Protein AF-A0A3A8UEH6-F1 (afdb_monomer_lite)

Radius of gyration: 12.11 Å; chains: 1; bounding box: 39×19×27 Å

pLDDT: mean 93.89, std 6.81, range [50.41, 98.0]

Foldseek 3Di:
DFLVCVCPPDPPVDDSVVSVVVLVVCVVVVQKDWDDDDVPTIDIDGDPVVVVVVVVVVVVD

Sequen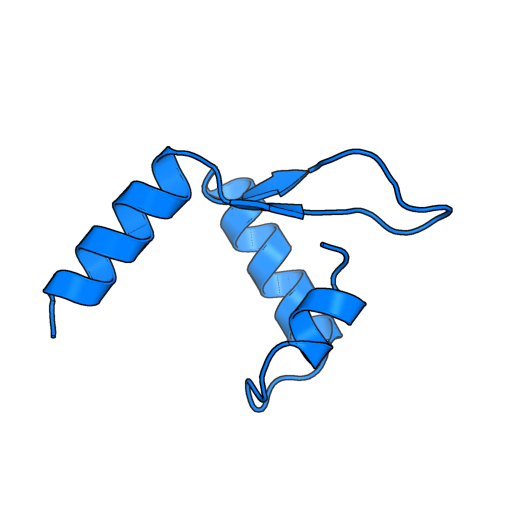ce (61 aa):
MTVKEIAASEDFGLKENTIFKKIKDFEKSGYIGRGLKEGRADTYFITPEGCECLEKERGKK

Structure (mmCIF, N/CA/C/O backbone):
data_AF-A0A3A8UEH6-F1
#
_entry.id   AF-A0A3A8UEH6-F1
#
loop_
_atom_site.group_PDB
_atom_site.id
_atom_site.type_symbol
_atom_site.l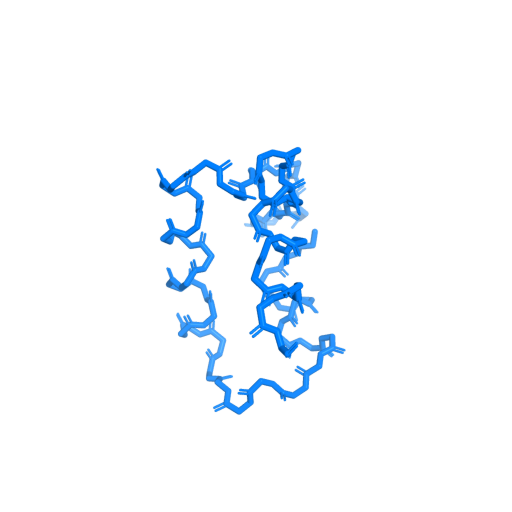abel_atom_id
_atom_site.label_alt_id
_atom_site.label_comp_id
_atom_site.label_asym_id
_atom_site.label_entity_id
_atom_site.label_seq_id
_atom_site.pdbx_PDB_ins_code
_atom_site.Cartn_x
_atom_site.Cartn_y
_atom_site.Cartn_z
_atom_site.occupancy
_atom_site.B_iso_or_equiv
_atom_site.auth_seq_id
_atom_site.auth_comp_id
_atom_site.auth_asym_id
_atom_site.auth_atom_id
_atom_site.pdbx_PDB_model_num
ATOM 1 N N . MET A 1 1 ? 4.772 -7.884 0.566 1.00 92.44 1 MET A N 1
ATOM 2 C CA . MET A 1 1 ? 4.845 -7.960 -0.909 1.00 92.44 1 MET A CA 1
ATOM 3 C C . MET A 1 1 ? 5.494 -6.707 -1.467 1.00 92.44 1 MET A C 1
ATOM 5 O O . MET A 1 1 ? 5.205 -5.614 -0.994 1.00 92.44 1 MET A O 1
ATOM 9 N N . THR A 1 2 ? 6.371 -6.839 -2.448 1.00 96.19 2 THR A N 1
ATOM 10 C CA . THR A 1 2 ? 6.904 -5.738 -3.255 1.00 96.19 2 THR A CA 1
ATOM 11 C C . THR A 1 2 ? 5.839 -5.206 -4.219 1.00 96.19 2 THR A C 1
ATOM 13 O O . THR A 1 2 ? 4.849 -5.879 -4.500 1.00 96.19 2 THR A O 1
ATOM 16 N N . VAL A 1 3 ? 6.042 -4.005 -4.776 1.00 95.06 3 VAL A N 1
ATOM 17 C CA . VAL A 1 3 ? 5.138 -3.450 -5.810 1.00 95.06 3 VAL A CA 1
ATOM 18 C C . VAL A 1 3 ? 5.003 -4.400 -6.998 1.00 95.06 3 VAL A C 1
ATOM 20 O O . VAL A 1 3 ? 3.910 -4.550 -7.529 1.00 95.06 3 VAL A O 1
ATOM 23 N N . LYS A 1 4 ? 6.101 -5.055 -7.389 1.00 94.50 4 LYS A N 1
ATOM 24 C CA . LYS A 1 4 ? 6.128 -5.997 -8.506 1.00 94.50 4 LYS A CA 1
ATOM 25 C C . LYS A 1 4 ? 5.274 -7.230 -8.224 1.00 94.50 4 LYS A C 1
ATOM 27 O O . LYS A 1 4 ? 4.514 -7.651 -9.086 1.00 94.50 4 LYS A O 1
ATOM 32 N N . GLU A 1 5 ? 5.382 -7.789 -7.020 1.00 95.25 5 GLU A N 1
ATOM 33 C CA . GLU A 1 5 ? 4.530 -8.906 -6.596 1.00 95.25 5 GLU A CA 1
ATOM 34 C C . GLU A 1 5 ? 3.056 -8.501 -6.547 1.00 95.25 5 GLU A C 1
ATOM 36 O O . GLU A 1 5 ? 2.208 -9.260 -6.998 1.00 95.25 5 GLU A O 1
ATOM 41 N N . ILE A 1 6 ? 2.752 -7.296 -6.048 1.00 94.56 6 ILE A N 1
ATOM 42 C CA . ILE A 1 6 ? 1.382 -6.766 -6.016 1.00 94.56 6 ILE A CA 1
ATOM 43 C C . ILE A 1 6 ? 0.860 -6.603 -7.444 1.00 94.56 6 ILE A C 1
ATOM 45 O O . ILE A 1 6 ? -0.186 -7.132 -7.773 1.00 94.56 6 ILE A O 1
ATOM 49 N N . ALA A 1 7 ? 1.599 -5.939 -8.332 1.00 94.31 7 ALA A N 1
ATOM 50 C CA . ALA A 1 7 ? 1.185 -5.738 -9.721 1.00 94.31 7 ALA A CA 1
ATOM 51 C C . ALA A 1 7 ? 1.003 -7.048 -10.507 1.00 94.31 7 ALA A C 1
ATOM 53 O O . ALA A 1 7 ? 0.291 -7.056 -11.506 1.00 94.31 7 ALA A O 1
ATOM 54 N N . ALA A 1 8 ? 1.648 -8.134 -10.075 1.00 94.31 8 ALA A N 1
ATOM 55 C CA . ALA A 1 8 ? 1.526 -9.456 -10.676 1.00 94.31 8 ALA A CA 1
ATOM 56 C C . ALA A 1 8 ? 0.449 -10.340 -10.021 1.00 94.31 8 ALA A C 1
ATOM 58 O O . ALA A 1 8 ? 0.135 -11.391 -10.577 1.00 94.31 8 ALA A O 1
ATOM 59 N N . SER A 1 9 ? -0.099 -9.965 -8.857 1.00 93.31 9 SER A N 1
ATOM 60 C CA . SER A 1 9 ? -1.067 -10.808 -8.142 1.00 93.31 9 SER A CA 1
ATOM 61 C C . SER A 1 9 ? -2.441 -10.835 -8.809 1.00 93.31 9 SER A C 1
ATOM 63 O O . SER A 1 9 ? -3.138 -11.842 -8.725 1.00 93.31 9 SER A O 1
ATOM 65 N N . GLU A 1 10 ? -2.831 -9.748 -9.472 1.00 91.56 10 GLU A N 1
ATOM 66 C CA . GLU A 1 10 ? -4.068 -9.638 -10.248 1.00 91.56 10 GLU A CA 1
ATOM 67 C C . GLU A 1 10 ? -3.932 -8.561 -11.336 1.00 91.56 10 GLU A C 1
ATOM 69 O O . GLU A 1 10 ? -3.097 -7.658 -11.233 1.00 91.56 10 GLU A O 1
ATOM 74 N N . ASP A 1 11 ? -4.759 -8.643 -12.382 1.00 91.56 11 ASP A N 1
ATOM 75 C CA . ASP A 1 11 ? -4.804 -7.600 -13.407 1.00 91.56 11 ASP A CA 1
ATOM 76 C C . ASP A 1 11 ? -5.652 -6.414 -12.936 1.00 91.56 11 ASP A C 1
ATOM 78 O O . ASP A 1 11 ? -6.878 -6.408 -13.029 1.00 91.56 11 ASP A O 1
ATOM 82 N N . PHE A 1 12 ? -4.974 -5.380 -12.444 1.00 88.75 12 PHE A N 1
ATOM 83 C CA . PHE A 1 12 ? -5.615 -4.122 -12.061 1.00 88.75 12 PHE A CA 1
ATOM 84 C C . PHE A 1 12 ? -5.940 -3.216 -13.260 1.00 88.75 12 PHE A C 1
ATOM 86 O O . PHE A 1 12 ? -6.544 -2.158 -13.069 1.00 88.75 12 PHE A O 1
ATOM 93 N N . GLY A 1 13 ? -5.454 -3.525 -14.471 1.00 93.44 13 GLY A N 1
ATOM 94 C CA . GLY A 1 13 ? -5.471 -2.584 -15.599 1.00 93.44 13 GLY A CA 1
ATOM 95 C C . GLY A 1 13 ? -4.624 -1.321 -15.358 1.00 93.44 13 GLY A C 1
ATOM 96 O O . GLY A 1 13 ? -4.801 -0.299 -16.025 1.00 93.44 13 GLY A O 1
ATOM 97 N N . LEU A 1 14 ? -3.704 -1.358 -14.384 1.00 92.94 14 LEU A N 1
ATOM 98 C CA . LEU A 1 14 ? -2.860 -0.234 -13.977 1.00 92.94 14 LEU A CA 1
ATOM 99 C C . LEU A 1 14 ? -1.382 -0.537 -14.224 1.00 92.94 14 LEU A C 1
ATOM 101 O O . LEU A 1 14 ? -0.895 -1.633 -13.971 1.00 92.94 14 LEU A O 1
ATOM 105 N N . LYS A 1 15 ? -0.628 0.483 -14.647 1.00 94.12 15 LYS A N 1
ATOM 106 C CA . LYS A 1 15 ? 0.838 0.396 -14.719 1.00 94.12 15 LYS A CA 1
ATOM 107 C C . LYS A 1 15 ? 1.435 0.303 -13.313 1.00 94.12 15 LYS A C 1
ATOM 109 O O . LYS A 1 15 ? 0.958 0.977 -12.400 1.00 94.12 15 LYS A O 1
ATOM 114 N N . GLU A 1 16 ? 2.553 -0.407 -13.177 1.00 93.94 16 GLU A N 1
ATOM 115 C CA . GLU A 1 16 ? 3.277 -0.585 -11.906 1.00 93.94 16 GLU A CA 1
ATOM 116 C C . GLU A 1 16 ? 3.561 0.748 -11.183 1.00 93.94 16 GLU A C 1
ATOM 118 O O . GLU A 1 16 ? 3.319 0.879 -9.988 1.00 93.94 16 GLU A O 1
ATOM 123 N N . ASN A 1 17 ? 3.964 1.795 -11.915 1.00 95.62 17 ASN A N 1
ATOM 124 C CA . ASN A 1 17 ? 4.176 3.133 -11.343 1.00 95.62 17 ASN A CA 1
ATOM 125 C C . ASN A 1 17 ? 2.895 3.744 -10.735 1.00 95.62 17 ASN A C 1
ATOM 127 O O . ASN A 1 17 ? 2.948 4.458 -9.736 1.00 95.62 17 ASN A O 1
ATOM 131 N N . THR A 1 18 ? 1.729 3.480 -11.326 1.00 96.44 18 THR A N 1
ATOM 132 C CA . THR A 1 18 ? 0.442 3.939 -10.782 1.00 96.44 18 THR A CA 1
ATOM 133 C C . THR A 1 18 ? 0.080 3.164 -9.518 1.00 96.44 18 THR A C 1
ATOM 135 O O . THR A 1 18 ? -0.383 3.768 -8.551 1.00 96.44 18 THR A O 1
ATOM 138 N N . ILE A 1 19 ? 0.342 1.854 -9.498 1.00 96.06 19 ILE A N 1
ATOM 139 C CA . ILE A 1 19 ? 0.167 1.008 -8.309 1.00 96.06 19 ILE A CA 1
ATOM 140 C C . ILE A 1 19 ? 1.074 1.508 -7.179 1.00 96.06 19 ILE A C 1
ATOM 142 O O . ILE A 1 19 ? 0.596 1.737 -6.071 1.00 96.06 19 ILE A O 1
ATOM 146 N N . PHE A 1 20 ? 2.346 1.799 -7.469 1.00 96.06 20 PHE A N 1
ATOM 147 C CA . PHE A 1 20 ? 3.274 2.382 -6.498 1.00 96.06 20 PHE A CA 1
ATOM 148 C C . PHE A 1 20 ? 2.751 3.694 -5.899 1.00 96.06 20 PHE A C 1
ATOM 150 O O . PHE A 1 20 ? 2.762 3.860 -4.681 1.00 96.06 20 PHE A O 1
ATOM 157 N N . LYS A 1 21 ? 2.247 4.617 -6.730 1.00 97.31 21 LYS A N 1
ATOM 158 C CA . LYS A 1 21 ? 1.666 5.880 -6.245 1.00 97.31 21 LYS A CA 1
ATOM 159 C C . LYS A 1 21 ? 0.483 5.639 -5.304 1.00 97.31 21 LYS A C 1
ATOM 161 O O . LYS A 1 21 ? 0.451 6.227 -4.230 1.00 97.31 21 LYS A O 1
ATOM 166 N N . LYS A 1 22 ? -0.424 4.720 -5.654 1.00 96.31 22 LYS A N 1
ATOM 167 C CA . LYS A 1 22 ? -1.553 4.343 -4.787 1.00 96.31 22 LYS A CA 1
ATOM 168 C C . LYS A 1 22 ? -1.095 3.732 -3.464 1.00 96.31 22 LYS A C 1
ATOM 170 O O . LYS A 1 22 ? -1.604 4.119 -2.421 1.00 96.31 22 LYS A O 1
ATOM 175 N N . ILE A 1 23 ? -0.104 2.839 -3.489 1.00 96.44 23 ILE A N 1
ATOM 176 C CA . ILE A 1 23 ? 0.500 2.274 -2.272 1.00 96.44 23 ILE A CA 1
ATOM 177 C C . ILE A 1 23 ? 1.053 3.392 -1.384 1.00 96.44 23 ILE A C 1
ATOM 179 O O . ILE A 1 23 ? 0.806 3.388 -0.183 1.00 96.44 23 ILE A O 1
ATOM 183 N N . LYS A 1 24 ? 1.750 4.381 -1.958 1.00 96.75 24 LYS A N 1
ATOM 184 C CA . LYS A 1 24 ? 2.259 5.539 -1.208 1.00 96.75 24 LYS A CA 1
ATOM 185 C C . LYS A 1 24 ? 1.144 6.392 -0.605 1.00 96.75 24 LYS A C 1
ATOM 187 O O . LYS A 1 24 ? 1.342 6.927 0.482 1.00 96.75 24 LYS A O 1
ATOM 192 N N . ASP A 1 25 ? 0.009 6.532 -1.280 1.00 97.44 25 ASP A N 1
ATOM 193 C CA . ASP A 1 25 ? -1.141 7.258 -0.736 1.00 97.44 25 ASP A CA 1
ATOM 194 C C . ASP A 1 25 ? -1.799 6.479 0.411 1.00 97.44 25 ASP A C 1
ATOM 196 O O . ASP A 1 25 ? -2.033 7.047 1.474 1.00 97.44 25 ASP A O 1
ATOM 200 N N . PHE A 1 26 ? -1.978 5.163 0.267 1.00 96.56 26 PHE A N 1
ATOM 201 C CA . PHE A 1 26 ? -2.468 4.305 1.351 1.00 96.56 26 PHE A CA 1
ATOM 202 C C . PHE A 1 26 ? -1.505 4.229 2.540 1.00 96.56 26 PHE A C 1
ATOM 204 O O . PHE A 1 26 ? -1.949 4.151 3.684 1.00 96.56 26 PHE A O 1
ATOM 211 N N . GLU A 1 27 ? -0.198 4.302 2.287 1.00 96.56 27 GLU A N 1
ATOM 212 C CA . GLU A 1 27 ? 0.827 4.390 3.327 1.00 96.56 27 GLU A CA 1
ATOM 213 C C . GLU A 1 27 ? 0.691 5.693 4.125 1.00 96.56 27 GLU A C 1
ATOM 215 O O . GLU A 1 27 ? 0.702 5.669 5.352 1.00 96.56 27 GLU A O 1
ATOM 220 N N . LYS A 1 28 ? 0.478 6.834 3.450 1.00 96.69 28 LYS A N 1
ATOM 221 C CA . LYS A 1 28 ? 0.223 8.124 4.121 1.00 96.69 28 LYS A CA 1
ATOM 222 C C . LYS A 1 28 ? -1.070 8.117 4.937 1.00 96.69 28 LYS A C 1
ATOM 224 O O . LYS A 1 28 ? -1.134 8.793 5.957 1.00 96.69 28 LYS A O 1
ATOM 229 N N . SER A 1 29 ? -2.085 7.380 4.492 1.00 96.12 29 SER A N 1
ATOM 230 C CA . SER A 1 29 ? -3.351 7.212 5.215 1.00 96.12 29 SER A CA 1
ATOM 231 C C . SER A 1 29 ? -3.276 6.200 6.365 1.00 96.12 29 SER A C 1
ATOM 233 O O . SER A 1 29 ? -4.255 6.051 7.088 1.00 96.12 29 SER A O 1
ATOM 235 N N . GLY A 1 30 ? -2.148 5.503 6.541 1.00 97.31 30 GLY A N 1
A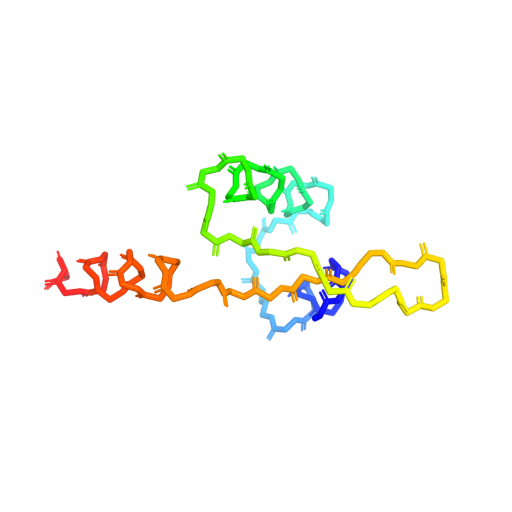TOM 236 C CA . GLY A 1 30 ? -1.967 4.499 7.592 1.00 97.31 30 GLY A CA 1
ATOM 237 C C . GLY A 1 30 ? -2.600 3.137 7.293 1.00 97.31 30 GLY A C 1
ATOM 238 O O . GLY A 1 30 ? -2.598 2.273 8.161 1.00 97.31 30 GLY A O 1
ATOM 239 N N . TYR A 1 31 ? -3.113 2.913 6.079 1.00 97.88 31 TYR A N 1
ATOM 240 C CA . TYR A 1 31 ? -3.722 1.637 5.673 1.00 97.88 31 TYR A CA 1
ATOM 241 C C . TYR A 1 31 ? -2.696 0.602 5.203 1.00 97.88 31 TYR A C 1
ATOM 243 O O . TYR A 1 31 ? -2.973 -0.597 5.171 1.00 97.88 31 TYR A O 1
ATOM 251 N N . ILE A 1 32 ? -1.509 1.063 4.808 1.00 98.00 32 ILE A N 1
ATOM 252 C CA . ILE A 1 32 ? -0.409 0.217 4.352 1.00 98.00 32 ILE A CA 1
ATOM 253 C C . ILE A 1 32 ? 0.849 0.559 5.147 1.00 98.00 32 ILE A C 1
ATOM 255 O O . ILE A 1 32 ? 1.220 1.722 5.278 1.00 98.00 32 ILE A O 1
ATOM 259 N N . GLY A 1 33 ? 1.522 -0.469 5.653 1.00 97.12 33 GLY A N 1
ATOM 260 C CA . GLY A 1 33 ? 2.826 -0.369 6.296 1.00 97.12 33 GLY A CA 1
ATOM 261 C C . GLY A 1 33 ? 3.957 -0.809 5.369 1.00 97.12 33 GLY A C 1
ATOM 262 O O . GLY A 1 33 ? 3.736 -1.498 4.369 1.00 97.12 33 GLY A O 1
ATOM 263 N N . ARG A 1 34 ? 5.193 -0.435 5.721 1.00 96.06 34 ARG A N 1
ATOM 264 C CA . ARG A 1 34 ? 6.418 -0.947 5.088 1.00 96.06 34 ARG A CA 1
ATOM 265 C C . ARG A 1 34 ? 7.019 -2.071 5.917 1.00 96.06 34 ARG A C 1
ATOM 267 O O . ARG A 1 34 ? 7.250 -1.895 7.110 1.00 96.06 34 ARG A O 1
ATOM 274 N N . GLY A 1 35 ? 7.283 -3.203 5.276 1.00 93.94 35 GLY A N 1
ATOM 275 C CA . GLY A 1 35 ? 7.941 -4.357 5.882 1.00 93.94 35 GLY A CA 1
ATOM 276 C C . GLY A 1 35 ? 9.461 -4.343 5.712 1.00 93.94 35 GLY A C 1
ATOM 277 O O . GLY A 1 35 ? 10.072 -3.337 5.342 1.00 93.94 35 GLY A O 1
ATOM 278 N N . LEU A 1 36 ? 10.078 -5.501 5.964 1.00 94.50 36 LEU A N 1
ATOM 279 C CA . LEU A 1 36 ? 11.496 -5.730 5.688 1.00 94.50 36 LEU A CA 1
ATOM 280 C C . LEU A 1 36 ? 11.762 -5.673 4.183 1.00 94.50 36 LEU A C 1
ATOM 282 O O . LEU A 1 36 ? 10.997 -6.217 3.390 1.00 94.50 36 LEU A O 1
ATOM 286 N N . LYS A 1 37 ? 12.860 -5.035 3.781 1.00 93.81 37 LYS A N 1
ATOM 287 C CA . LYS A 1 37 ? 13.241 -4.973 2.367 1.00 93.81 37 LYS A CA 1
ATOM 288 C C . LYS A 1 37 ? 13.565 -6.358 1.819 1.00 93.81 37 LYS A C 1
ATOM 290 O O . LYS A 1 37 ? 14.257 -7.138 2.468 1.00 93.81 37 LYS A O 1
ATOM 295 N N . GLU A 1 38 ? 13.147 -6.605 0.584 1.00 93.44 38 GLU A N 1
ATOM 296 C CA . GLU A 1 38 ? 13.568 -7.770 -0.187 1.00 93.44 38 GLU A CA 1
ATOM 297 C C . GLU A 1 38 ? 14.674 -7.337 -1.155 1.00 93.44 38 GLU A C 1
ATOM 299 O O . GLU A 1 38 ? 14.439 -6.732 -2.206 1.00 93.44 38 GLU A O 1
ATOM 304 N N . GLY A 1 39 ? 15.925 -7.541 -0.738 1.00 93.88 39 GLY A N 1
ATOM 305 C CA . GLY A 1 39 ? 17.086 -6.983 -1.427 1.00 93.88 39 GLY A CA 1
ATOM 306 C C . GLY A 1 39 ? 17.026 -5.451 -1.477 1.00 93.88 39 GLY A C 1
ATOM 307 O O . GLY A 1 39 ? 17.195 -4.778 -0.461 1.00 93.88 39 GLY A O 1
ATOM 308 N N . ARG A 1 40 ? 16.800 -4.887 -2.672 1.00 92.69 40 ARG A N 1
ATOM 309 C CA . ARG A 1 40 ? 16.654 -3.431 -2.879 1.00 92.69 40 ARG A CA 1
ATOM 310 C C . ARG A 1 40 ? 15.199 -2.953 -2.874 1.00 92.69 40 ARG A C 1
ATOM 312 O O . ARG A 1 40 ? 14.982 -1.743 -2.859 1.00 92.69 40 ARG A O 1
ATOM 319 N N . ALA A 1 41 ? 14.228 -3.863 -2.914 1.00 93.88 41 ALA A N 1
ATOM 320 C CA . ALA A 1 41 ? 12.817 -3.522 -3.018 1.00 93.88 41 ALA A CA 1
ATOM 321 C C . ALA A 1 41 ? 12.196 -3.262 -1.640 1.00 93.88 41 ALA A C 1
ATOM 323 O O . ALA A 1 41 ? 12.414 -4.015 -0.689 1.00 93.88 41 ALA A O 1
ATOM 324 N N . ASP A 1 42 ? 11.390 -2.203 -1.549 1.00 95.75 42 ASP A N 1
ATOM 325 C CA . ASP A 1 42 ? 10.484 -2.007 -0.419 1.00 95.75 42 ASP A CA 1
ATOM 326 C C . ASP A 1 42 ? 9.380 -3.076 -0.472 1.00 95.75 42 ASP A C 1
ATOM 328 O O . ASP A 1 42 ? 8.828 -3.360 -1.541 1.00 95.75 42 ASP A O 1
ATOM 332 N N . THR A 1 43 ? 9.041 -3.645 0.684 1.00 96.69 43 THR A N 1
ATOM 333 C CA . THR A 1 43 ? 7.870 -4.513 0.832 1.00 96.69 43 THR A CA 1
ATOM 334 C C . THR A 1 43 ? 6.780 -3.793 1.612 1.00 96.69 43 THR A C 1
ATOM 336 O O . THR A 1 43 ? 7.047 -2.924 2.443 1.00 96.69 43 THR A O 1
ATOM 339 N N . TYR A 1 44 ? 5.540 -4.174 1.340 1.00 97.44 44 TYR A N 1
ATOM 340 C CA . TYR A 1 44 ? 4.339 -3.586 1.906 1.00 97.44 44 TYR A CA 1
ATOM 341 C C . TYR A 1 44 ? 3.431 -4.666 2.486 1.00 97.44 44 TYR A C 1
ATOM 343 O O . TYR A 1 44 ? 3.419 -5.809 2.007 1.00 97.44 44 TYR A O 1
ATOM 351 N N . PHE A 1 45 ? 2.673 -4.285 3.508 1.00 97.12 45 PHE A N 1
ATOM 352 C CA . PHE A 1 45 ? 1.632 -5.097 4.132 1.00 97.12 45 PHE A CA 1
ATOM 353 C C . PHE A 1 45 ? 0.439 -4.214 4.511 1.00 97.12 45 PHE A C 1
ATOM 355 O O . PHE A 1 45 ? 0.603 -3.018 4.752 1.00 97.12 45 PHE A O 1
ATOM 362 N N . ILE A 1 46 ? -0.758 -4.798 4.557 1.00 97.19 46 ILE A N 1
ATOM 363 C CA . ILE A 1 46 ? -1.965 -4.111 5.026 1.00 97.19 46 ILE A CA 1
ATOM 364 C C . ILE A 1 46 ? -1.964 -4.029 6.553 1.00 97.19 46 ILE A C 1
ATOM 366 O O . ILE A 1 46 ? -1.656 -5.010 7.232 1.00 97.19 46 ILE A O 1
ATOM 370 N N . THR A 1 47 ? -2.248 -2.847 7.090 1.00 98.00 47 THR A N 1
ATOM 371 C CA . THR A 1 47 ? -2.352 -2.628 8.539 1.00 98.00 47 THR A CA 1
ATOM 372 C C . THR A 1 47 ? -3.722 -3.080 9.054 1.00 98.00 47 THR A C 1
ATOM 374 O O . THR A 1 47 ? -4.646 -3.255 8.252 1.00 98.00 47 THR A O 1
ATOM 377 N N . PRO A 1 48 ? -3.903 -3.253 10.376 1.00 97.69 48 PRO A N 1
ATOM 378 C CA . PRO A 1 48 ? -5.225 -3.494 10.954 1.00 97.69 48 PRO A CA 1
ATOM 379 C C . PRO A 1 48 ? -6.268 -2.452 10.519 1.00 97.69 48 PRO A C 1
ATOM 381 O O . PRO A 1 48 ? -7.361 -2.817 10.088 1.00 97.69 48 PRO A O 1
ATOM 384 N N . GLU A 1 49 ? -5.899 -1.170 10.510 1.00 97.25 49 GLU A N 1
ATOM 385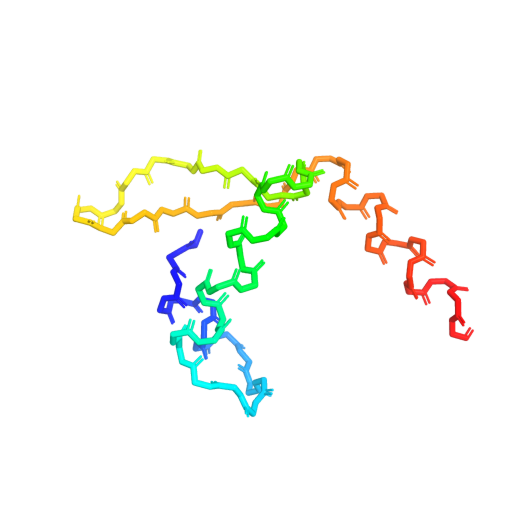 C CA . GLU A 1 49 ? -6.754 -0.063 10.072 1.00 97.25 49 GLU A CA 1
ATOM 386 C C . GLU A 1 49 ? -7.098 -0.166 8.579 1.00 97.25 49 GLU A C 1
ATOM 388 O O . GLU A 1 49 ? -8.219 0.136 8.161 1.00 97.25 49 GLU A O 1
ATOM 393 N N . GLY A 1 50 ? -6.141 -0.614 7.760 1.00 97.44 50 GLY A N 1
ATOM 394 C CA . GLY A 1 50 ? -6.360 -0.905 6.346 1.00 97.44 50 GLY A CA 1
ATOM 395 C C . GLY A 1 50 ? -7.353 -2.045 6.130 1.00 97.44 50 GLY A C 1
ATOM 396 O O . GLY A 1 50 ? -8.230 -1.929 5.272 1.00 97.44 50 GLY A O 1
ATOM 397 N N . CYS A 1 51 ? -7.270 -3.111 6.930 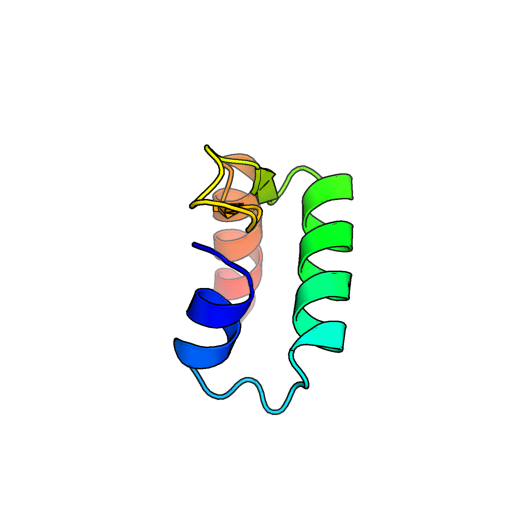1.00 97.12 51 CYS A N 1
ATOM 398 C CA . CYS A 1 51 ? -8.237 -4.210 6.906 1.00 97.12 51 CYS A CA 1
ATOM 399 C C . CYS A 1 51 ? -9.644 -3.729 7.280 1.00 97.12 51 CYS A C 1
ATOM 401 O O . CYS A 1 51 ? -10.595 -4.016 6.557 1.00 97.12 51 CYS A O 1
ATOM 403 N N . GLU A 1 52 ? -9.794 -2.949 8.354 1.00 96.38 52 GLU A N 1
ATOM 404 C CA . GLU A 1 52 ? -11.094 -2.385 8.745 1.00 96.38 52 GLU A CA 1
ATOM 405 C C . GLU A 1 52 ? -11.693 -1.482 7.660 1.00 96.38 52 GLU A C 1
ATOM 407 O O . GLU A 1 52 ? -12.900 -1.514 7.410 1.00 96.38 52 GLU A O 1
ATOM 412 N N . CYS A 1 53 ? -10.860 -0.664 7.012 1.00 95.56 53 CYS A N 1
ATOM 413 C CA . CYS A 1 53 ? -11.273 0.174 5.891 1.00 95.56 53 CYS A CA 1
ATOM 414 C C . CYS A 1 53 ? -11.760 -0.681 4.712 1.00 95.56 53 CYS A C 1
ATOM 416 O O . CYS A 1 53 ? -12.846 -0.445 4.183 1.00 95.56 53 CYS A O 1
ATOM 418 N N . LEU A 1 54 ? -11.005 -1.720 4.348 1.00 94.19 54 LEU A N 1
ATOM 419 C CA . LEU A 1 54 ? -11.356 -2.631 3.260 1.00 94.19 54 LEU A CA 1
ATOM 420 C C . LEU A 1 54 ? -12.692 -3.342 3.509 1.00 94.19 54 LEU A C 1
ATOM 422 O O . LEU A 1 54 ? -13.520 -3.417 2.602 1.00 94.19 54 LEU A O 1
ATOM 426 N N . GLU A 1 55 ? -12.926 -3.829 4.727 1.00 95.19 55 GLU A N 1
ATOM 427 C CA . GLU A 1 55 ? -14.182 -4.494 5.092 1.00 95.19 55 GLU A CA 1
ATOM 428 C C . GLU A 1 55 ? -15.374 -3.525 5.039 1.00 95.19 55 GLU A C 1
ATOM 430 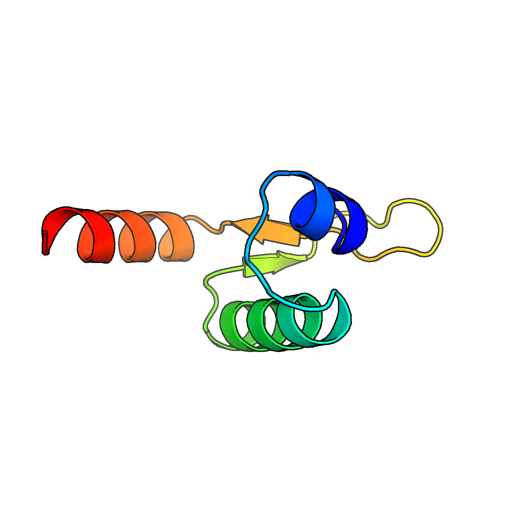O O . GLU A 1 55 ? -16.435 -3.879 4.520 1.00 95.19 55 GLU A O 1
ATOM 435 N N . LYS A 1 56 ? -15.194 -2.266 5.469 1.00 93.56 56 LYS A N 1
ATOM 436 C CA . LYS A 1 56 ? -16.216 -1.211 5.325 1.00 93.56 56 LYS A CA 1
ATOM 437 C C . LYS A 1 56 ? -16.551 -0.931 3.862 1.00 93.56 56 LYS A C 1
ATOM 439 O O . LYS A 1 56 ? -17.724 -0.786 3.534 1.00 93.56 56 LYS A O 1
ATOM 444 N N . GLU A 1 57 ? -15.556 -0.858 2.983 1.00 92.50 57 GLU A N 1
ATOM 445 C CA . GLU A 1 57 ? -15.782 -0.633 1.549 1.00 92.50 57 GLU A CA 1
ATOM 446 C C . GLU A 1 57 ? -16.415 -1.851 0.857 1.00 92.50 57 GLU A C 1
ATOM 448 O O . GLU A 1 57 ? -17.250 -1.689 -0.031 1.00 92.50 57 GLU A O 1
ATOM 453 N N . ARG A 1 58 ? -16.092 -3.076 1.289 1.00 90.94 58 ARG A N 1
ATOM 454 C CA . ARG A 1 58 ? -16.723 -4.309 0.784 1.00 90.94 58 ARG A CA 1
ATOM 455 C C . ARG A 1 58 ? -18.186 -4.436 1.191 1.00 90.94 58 ARG A C 1
ATOM 457 O O . ARG A 1 58 ? -18.991 -4.875 0.376 1.00 90.94 58 ARG A O 1
ATOM 464 N N . GLY A 1 59 ? -18.530 -4.046 2.417 1.00 81.25 59 GLY A N 1
ATOM 465 C CA . GLY A 1 59 ? -19.903 -4.076 2.932 1.00 81.25 59 GLY A CA 1
ATOM 466 C C . GLY A 1 59 ? -20.824 -2.988 2.369 1.00 81.25 59 GLY A C 1
ATOM 467 O O . GLY A 1 59 ? -22.021 -3.023 2.627 1.00 81.25 59 GLY A O 1
ATOM 468 N N . LYS A 1 60 ? -20.290 -2.026 1.604 1.00 72.75 60 LYS A N 1
ATOM 469 C CA . LYS A 1 60 ? -21.071 -0.998 0.890 1.00 72.75 60 LYS A CA 1
ATOM 470 C C . LYS A 1 60 ? -21.616 -1.470 -0.468 1.00 72.75 60 LYS A C 1
ATOM 472 O O . LYS A 1 60 ? -22.182 -0.650 -1.191 1.00 72.75 60 LYS A O 1
ATOM 477 N N . LYS A 1 61 ? -21.400 -2.738 -0.833 1.00 50.41 61 LYS A N 1
ATOM 478 C CA . LYS A 1 61 ? -21.940 -3.346 -2.056 1.00 50.41 61 LYS A CA 1
ATOM 479 C C . LYS A 1 61 ? -23.408 -3.724 -1.929 1.00 50.41 61 LYS A C 1
ATOM 481 O O . LYS A 1 61 ? -23.791 -4.241 -0.860 1.00 50.41 61 LYS A O 1
#

Secondary structure (DSSP, 8-state):
-BHHHHHHHS--S--HHHHHHHHHHHHHTTSEEE---BTTB-BEEE-HHHHHHHHHHHTT-